Protein AF-A0A3B4Y2B5-F1 (afdb_monomer)

Secondary structure (DS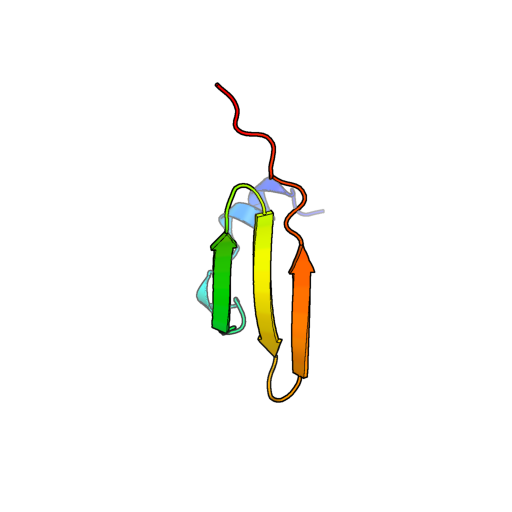SP, 8-state):
---HHHHHHH--GGGSPP-EEEEEEETTEEEEEEEETTEEEEEE-TT-----

Sequence (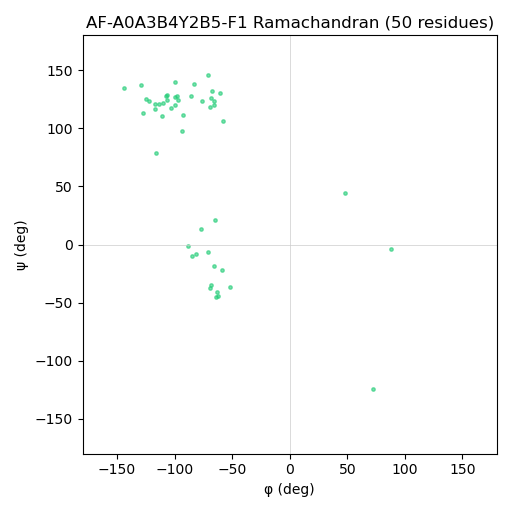52 aa):
MQSLTEEIQSFSRTRLRKQCTRVTSLSGRRIIETWKGSTITVVEDPGGKRET

Nearest PDB structures (foldseek):
  3fa9-assembly2_B  TM=5.483E-01  e=8.255E-01  Homo sapiens
  2frs-assembly1_A  TM=7.018E-01  e=2.183E+00  Homo sapiens
  6mor-assembly1_A  TM=5.472E-01  e=2.037E+00  Homo sapiens
  6nnx-assembly1_A  TM=5.692E-01  e=2.037E+00  Homo sapiens
  7lsq-assembly4_D  TM=5.821E-01  e=4.688E+00  Homo sapiens

Organism: NCBI:txid1841481

Foldseek 3Di:
DDDPVNCVVPDDPVPDDDKDWDWDDDPLWIWIWIDDDPDTDIDTDPPSDDPD

Mean predicted aligned error: 9.56 Å

Solvent-accessible surface area (backbone atoms only — not comparable to full-atom values): 3479 Å² total; per-residue (Å²): 135,84,53,73,69,57,53,62,74,68,57,59,75,86,74,56,76,91,68,56,71,51,76,48,78,55,97,71,44,35,39,41,40,36,41,64,82,94,46,75,48,78,43,76,51,86,73,59,65,80,85,126

Structure (mmCIF, N/CA/C/O backbone):
data_AF-A0A3B4Y2B5-F1
#
_entry.id   AF-A0A3B4Y2B5-F1
#
loop_
_atom_site.group_PDB
_atom_site.id
_atom_site.type_symbol
_atom_site.label_atom_id
_atom_site.label_alt_id
_atom_site.label_comp_id
_atom_site.label_asym_id
_atom_site.label_entity_id
_atom_site.label_seq_id
_atom_site.pdbx_PDB_ins_code
_atom_site.Cartn_x
_atom_site.Cartn_y
_atom_site.Cartn_z
_atom_site.occupancy
_atom_site.B_iso_or_equiv
_atom_site.auth_seq_id
_atom_site.auth_comp_id
_atom_site.auth_asym_id
_atom_site.auth_atom_id
_atom_site.pdbx_PDB_model_num
ATOM 1 N N . MET A 1 1 ? -9.791 21.925 17.341 1.00 61.28 1 MET A N 1
ATOM 2 C CA . MET A 1 1 ? -8.842 21.639 16.246 1.00 61.28 1 MET A CA 1
ATOM 3 C C . MET A 1 1 ? -8.122 20.370 16.662 1.00 61.28 1 MET A C 1
ATOM 5 O O . MET A 1 1 ? -7.599 20.369 17.765 1.00 61.28 1 MET A O 1
ATOM 9 N N . GLN A 1 2 ? -8.235 19.282 15.903 1.00 71.56 2 GLN A N 1
ATOM 10 C CA . GLN A 1 2 ? -7.608 18.001 16.264 1.00 71.56 2 GLN A CA 1
ATOM 11 C C . GLN A 1 2 ? -6.152 18.049 15.790 1.00 71.56 2 GLN A C 1
ATOM 13 O O . GLN A 1 2 ? -5.894 18.591 14.712 1.00 71.56 2 GLN A O 1
ATOM 18 N N . SER A 1 3 ? -5.206 17.559 16.587 1.00 91.81 3 SER A N 1
ATOM 19 C CA . SER A 1 3 ? -3.801 17.502 16.169 1.00 91.81 3 SER A CA 1
ATOM 20 C C . SER A 1 3 ? -3.612 16.428 15.094 1.00 91.81 3 SER A C 1
ATOM 22 O O . SER A 1 3 ? -4.229 15.367 15.167 1.00 91.81 3 SER A O 1
ATOM 24 N N . LEU A 1 4 ? -2.700 16.647 14.139 1.00 91.81 4 LEU A N 1
ATOM 25 C CA . LEU A 1 4 ? -2.293 15.616 13.172 1.00 91.81 4 LEU A CA 1
ATOM 26 C C . LEU A 1 4 ? -1.890 14.309 13.877 1.00 91.81 4 LEU A C 1
ATOM 28 O O . LEU A 1 4 ? -2.192 13.214 13.407 1.00 91.81 4 LEU A O 1
ATOM 32 N N . THR A 1 5 ? -1.243 14.418 15.038 1.00 93.62 5 THR A N 1
ATOM 33 C CA . THR A 1 5 ? -0.843 13.260 15.844 1.00 93.62 5 THR A CA 1
ATOM 34 C C . THR A 1 5 ? -2.050 12.460 16.336 1.00 93.62 5 THR A C 1
ATOM 36 O O . THR A 1 5 ? -2.023 11.231 16.300 1.00 93.62 5 THR A O 1
ATOM 39 N N . GLU A 1 6 ? -3.119 13.135 16.761 1.00 93.19 6 GLU A N 1
ATOM 40 C CA . GLU A 1 6 ? -4.354 12.490 17.227 1.00 93.19 6 GLU A CA 1
ATOM 41 C C . GLU A 1 6 ? -5.093 11.808 16.070 1.00 93.19 6 GLU A C 1
ATOM 43 O O . GLU A 1 6 ? -5.616 10.703 16.225 1.00 93.19 6 GLU A O 1
ATOM 48 N 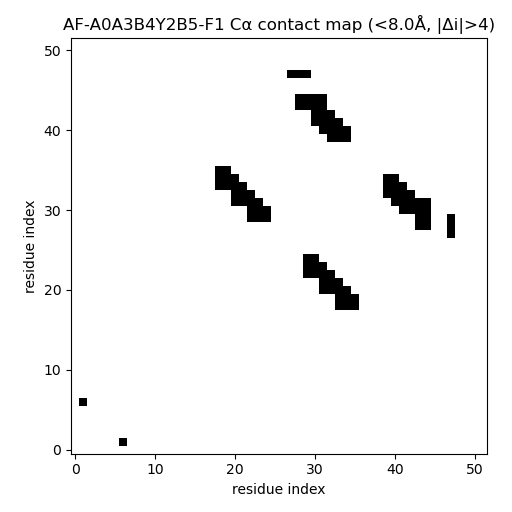N . GLU A 1 7 ? -5.087 12.419 14.884 1.00 92.38 7 GLU A N 1
ATOM 49 C CA . GLU A 1 7 ? -5.664 11.829 13.674 1.00 92.38 7 GLU A CA 1
ATOM 50 C C . GLU A 1 7 ? -4.924 10.548 13.262 1.00 92.38 7 GLU A C 1
ATOM 52 O O . GLU A 1 7 ? -5.553 9.520 13.009 1.00 92.38 7 GLU A O 1
ATOM 57 N N . ILE A 1 8 ? -3.586 10.565 13.272 1.00 93.62 8 ILE A N 1
ATOM 58 C CA . ILE A 1 8 ? -2.772 9.385 12.941 1.00 93.62 8 ILE A CA 1
ATOM 59 C C . ILE A 1 8 ? -3.021 8.251 13.942 1.00 93.62 8 ILE A C 1
ATOM 61 O O . ILE A 1 8 ? -3.187 7.100 13.536 1.00 93.62 8 ILE A O 1
ATOM 65 N N . GLN A 1 9 ? -3.060 8.559 15.242 1.00 93.69 9 GLN A N 1
ATOM 66 C CA . GLN A 1 9 ? -3.270 7.553 16.290 1.00 93.69 9 GLN A CA 1
ATOM 67 C C . GLN A 1 9 ? -4.685 6.962 16.269 1.00 93.69 9 GLN A C 1
ATOM 69 O O . GLN A 1 9 ? -4.858 5.775 16.544 1.00 93.69 9 GLN A O 1
ATOM 74 N N . SER A 1 10 ? -5.694 7.766 15.927 1.00 94.00 10 SER A N 1
ATOM 75 C CA . SER A 1 10 ? -7.094 7.327 15.860 1.00 94.00 10 SER A CA 1
ATOM 76 C C . SER A 1 10 ? -7.478 6.677 14.523 1.00 94.00 10 SER A C 1
ATOM 78 O O . SER A 1 10 ? -8.556 6.080 14.408 1.00 94.00 10 SER A O 1
ATOM 80 N N . PHE A 1 11 ? -6.615 6.745 13.503 1.00 94.25 11 PHE A N 1
ATOM 81 C CA . PHE A 1 11 ? -6.902 6.187 12.187 1.00 94.25 11 PHE A CA 1
ATOM 82 C C . PHE A 1 11 ? -6.944 4.650 12.195 1.00 94.25 11 PHE A C 1
ATOM 84 O O . PHE A 1 11 ? -5.946 3.961 12.410 1.00 94.25 11 PHE A O 1
ATOM 91 N N . SER A 1 12 ? -8.107 4.084 11.856 1.00 94.12 12 SER A N 1
ATOM 92 C CA . SER A 1 12 ? -8.250 2.639 11.659 1.00 94.12 12 SER A CA 1
ATOM 93 C C . SER A 1 12 ? -7.885 2.216 10.239 1.00 94.12 12 SER A C 1
ATOM 95 O O . SER A 1 12 ? -8.498 2.655 9.262 1.00 94.12 12 SER A O 1
ATOM 97 N N . ARG A 1 13 ? -6.997 1.223 10.126 1.00 92.56 13 ARG A N 1
ATOM 98 C CA . ARG A 1 13 ? -6.646 0.572 8.851 1.00 92.56 13 ARG A CA 1
ATOM 99 C C . ARG A 1 13 ? -7.842 -0.072 8.147 1.00 92.56 13 ARG A C 1
ATOM 101 O O . ARG A 1 13 ? -7.798 -0.240 6.935 1.00 92.56 13 ARG A O 1
ATOM 108 N N . THR A 1 14 ? -8.923 -0.397 8.860 1.00 93.44 14 THR A N 1
ATOM 109 C CA . THR A 1 14 ? -10.148 -0.943 8.242 1.00 93.44 14 THR A CA 1
ATOM 110 C C . THR A 1 14 ? -10.857 0.056 7.329 1.00 93.44 14 THR A C 1
ATOM 112 O O . THR A 1 14 ? -11.643 -0.352 6.478 1.00 93.44 14 THR A O 1
ATOM 115 N N . ARG A 1 15 ? -10.562 1.356 7.469 1.00 91.12 15 ARG A N 1
ATOM 116 C CA . ARG A 1 15 ? -11.060 2.415 6.580 1.00 91.12 15 ARG A CA 1
ATOM 117 C C . ARG A 1 15 ? -10.249 2.535 5.287 1.00 91.12 15 ARG A C 1
ATOM 119 O O . ARG A 1 15 ? -10.662 3.264 4.387 1.00 91.12 15 ARG A O 1
ATOM 126 N N . LEU A 1 16 ? -9.118 1.833 5.167 1.00 91.00 16 LEU A N 1
ATOM 127 C CA . LEU A 1 16 ? -8.368 1.781 3.916 1.00 91.00 16 LEU A CA 1
ATOM 128 C C . LEU A 1 16 ? -9.168 1.003 2.874 1.00 91.00 16 LEU A C 1
ATOM 130 O O . LEU A 1 16 ? -9.565 -0.147 3.075 1.00 91.00 16 LEU A O 1
ATOM 134 N N . ARG A 1 17 ? -9.384 1.632 1.721 1.00 87.81 17 ARG A N 1
ATOM 135 C CA . ARG A 1 17 ? -10.022 0.977 0.585 1.00 87.81 17 ARG A CA 1
ATOM 136 C C . ARG A 1 17 ? -9.092 -0.106 0.042 1.00 87.81 17 ARG A C 1
ATOM 138 O O . ARG A 1 17 ? -7.922 0.154 -0.223 1.00 87.81 17 ARG A O 1
ATOM 145 N N . LYS A 1 18 ? -9.632 -1.307 -0.179 1.00 86.56 18 LYS A N 1
ATOM 146 C CA . LYS A 1 18 ? -8.887 -2.390 -0.829 1.00 86.56 18 LYS A CA 1
ATOM 147 C C . LYS A 1 18 ? -8.472 -1.962 -2.234 1.00 86.56 18 LYS A C 1
ATOM 149 O O . LYS A 1 18 ? -9.296 -1.495 -3.023 1.00 86.56 18 LYS A O 1
ATOM 154 N N . GLN A 1 19 ? -7.197 -2.151 -2.526 1.00 85.38 19 GLN A N 1
ATOM 155 C CA . GLN A 1 19 ? -6.580 -1.830 -3.798 1.00 85.38 19 GLN A CA 1
ATOM 156 C C . GLN A 1 19 ? -5.537 -2.902 -4.091 1.00 85.38 19 GLN A C 1
ATOM 158 O O . GLN A 1 19 ? -4.799 -3.307 -3.193 1.00 85.38 19 GLN A O 1
ATOM 163 N N . CYS A 1 20 ? -5.520 -3.400 -5.325 1.00 84.88 20 CYS A N 1
ATOM 164 C CA . CYS A 1 20 ? -4.480 -4.312 -5.776 1.00 84.88 20 CYS A CA 1
ATOM 165 C C . CYS A 1 20 ? -3.426 -3.492 -6.516 1.00 84.88 20 CYS A C 1
ATOM 167 O O . CYS A 1 20 ? -3.750 -2.779 -7.469 1.00 84.88 20 CYS A O 1
ATOM 169 N N . THR A 1 21 ? -2.181 -3.593 -6.066 1.00 87.25 21 THR A N 1
ATOM 170 C CA . THR A 1 21 ? -1.045 -2.903 -6.668 1.00 87.25 21 THR A CA 1
ATOM 171 C C . THR A 1 21 ? -0.015 -3.943 -7.071 1.00 87.25 21 THR A C 1
ATOM 173 O O . THR A 1 21 ? 0.437 -4.720 -6.229 1.00 87.25 21 THR A O 1
ATOM 176 N N . ARG A 1 22 ? 0.367 -3.957 -8.349 1.00 86.81 22 ARG A N 1
ATOM 177 C CA . ARG A 1 22 ? 1.482 -4.761 -8.845 1.00 86.81 22 ARG A CA 1
ATOM 178 C C . ARG A 1 22 ? 2.701 -3.867 -8.984 1.00 86.81 22 ARG A C 1
ATOM 180 O O . ARG A 1 22 ? 2.653 -2.818 -9.619 1.00 86.81 22 ARG A O 1
ATOM 187 N N . VAL A 1 23 ? 3.791 -4.299 -8.365 1.00 84.31 23 VAL A N 1
ATOM 188 C CA . VAL A 1 23 ? 5.079 -3.618 -8.435 1.00 84.31 23 VAL A CA 1
ATOM 189 C C . VAL A 1 23 ? 6.018 -4.482 -9.255 1.00 84.31 23 VAL A C 1
ATOM 191 O O . VAL A 1 23 ? 6.280 -5.628 -8.892 1.00 84.31 23 VAL A O 1
ATOM 194 N N . THR A 1 24 ? 6.534 -3.920 -10.340 1.00 84.38 24 THR A N 1
ATOM 195 C CA . THR A 1 24 ? 7.510 -4.587 -11.200 1.00 84.38 24 THR A CA 1
ATOM 196 C C . THR A 1 24 ? 8.806 -3.791 -11.176 1.00 84.38 24 THR A C 1
ATOM 198 O O . THR A 1 24 ? 8.828 -2.639 -11.601 1.00 84.38 24 THR A O 1
ATOM 201 N N . SER A 1 25 ? 9.884 -4.394 -10.679 1.00 83.56 25 SER A N 1
ATOM 202 C CA . SER A 1 25 ? 11.217 -3.783 -10.660 1.00 83.56 25 SER A CA 1
ATOM 203 C C . SER A 1 25 ? 12.073 -4.389 -11.769 1.00 83.56 25 SER A C 1
ATOM 205 O O . SER A 1 25 ? 12.358 -5.584 -11.743 1.00 83.56 25 SER A O 1
ATOM 207 N N . LEU A 1 26 ? 12.497 -3.573 -12.732 1.00 80.06 26 LEU A N 1
ATOM 208 C CA . LEU A 1 26 ? 13.367 -3.965 -13.841 1.00 80.06 26 LEU A CA 1
ATOM 209 C C . LEU A 1 26 ? 14.555 -3.007 -13.899 1.00 80.06 26 LEU A C 1
ATOM 211 O O . LEU A 1 26 ? 14.393 -1.826 -14.191 1.00 80.06 26 LEU A O 1
ATOM 215 N N . SER A 1 27 ? 15.754 -3.516 -13.612 1.00 74.19 27 SER A N 1
ATOM 216 C CA . SER A 1 27 ? 17.030 -2.819 -13.847 1.00 74.19 27 SER A CA 1
ATOM 217 C C . SER A 1 27 ? 17.084 -1.360 -13.355 1.00 74.19 27 SER A C 1
ATOM 219 O O . SER A 1 27 ? 17.557 -0.477 -14.061 1.00 74.19 27 SER A O 1
ATOM 221 N N . GLY A 1 28 ? 16.590 -1.093 -12.141 1.00 67.06 28 GLY A N 1
ATOM 222 C CA . GLY A 1 28 ? 16.603 0.249 -11.533 1.00 67.06 28 GLY A CA 1
ATOM 223 C C . GLY A 1 28 ? 15.390 1.121 -11.867 1.00 67.06 28 GLY A C 1
ATOM 224 O O . GLY A 1 28 ? 15.248 2.200 -11.301 1.00 67.06 28 GLY A O 1
ATOM 225 N N . ARG A 1 29 ? 14.484 0.636 -12.719 1.00 70.31 29 ARG A N 1
ATOM 226 C CA . ARG A 1 29 ? 13.151 1.207 -12.908 1.00 70.3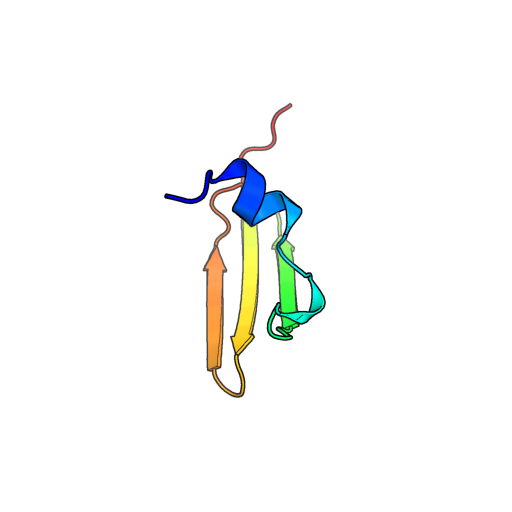1 29 ARG A CA 1
ATOM 227 C C . ARG A 1 29 ? 12.145 0.385 -12.130 1.00 70.31 29 ARG A C 1
ATOM 229 O O . ARG A 1 29 ? 12.222 -0.845 -12.098 1.00 70.31 29 ARG A O 1
ATOM 236 N N . ARG A 1 30 ? 11.190 1.057 -11.506 1.00 75.94 30 ARG A N 1
ATOM 237 C CA . ARG A 1 30 ? 10.094 0.402 -10.805 1.00 75.94 30 ARG A CA 1
ATOM 238 C C . ARG A 1 30 ? 8.788 0.932 -11.368 1.00 75.94 30 ARG A C 1
ATOM 240 O O . ARG A 1 30 ? 8.584 2.133 -11.437 1.00 75.94 30 ARG A O 1
ATOM 247 N N . ILE A 1 31 ? 7.940 0.022 -11.821 1.00 80.88 31 ILE A N 1
ATOM 248 C CA . ILE A 1 31 ? 6.638 0.313 -12.412 1.00 80.88 31 ILE A CA 1
ATOM 249 C C . ILE A 1 31 ? 5.581 -0.077 -11.386 1.00 80.88 31 ILE A C 1
ATOM 251 O O . ILE A 1 31 ? 5.608 -1.194 -10.858 1.00 80.88 31 ILE A O 1
ATOM 255 N N . ILE A 1 32 ? 4.669 0.846 -11.096 1.00 82.44 32 ILE A N 1
ATOM 256 C CA . ILE A 1 32 ? 3.554 0.638 -10.175 1.00 82.44 32 ILE A CA 1
ATOM 257 C C . ILE A 1 32 ? 2.267 0.612 -10.992 1.00 82.44 32 ILE A C 1
ATOM 259 O O . ILE A 1 32 ? 1.834 1.642 -11.507 1.00 82.44 32 ILE A O 1
ATOM 263 N N . GLU A 1 33 ? 1.652 -0.563 -11.089 1.00 80.31 33 GLU A N 1
ATOM 264 C CA . GLU A 1 33 ? 0.344 -0.756 -11.709 1.00 80.31 33 GLU A CA 1
ATOM 265 C C . GLU A 1 33 ? -0.712 -0.838 -10.611 1.00 80.31 33 GLU A C 1
ATOM 267 O O . GLU A 1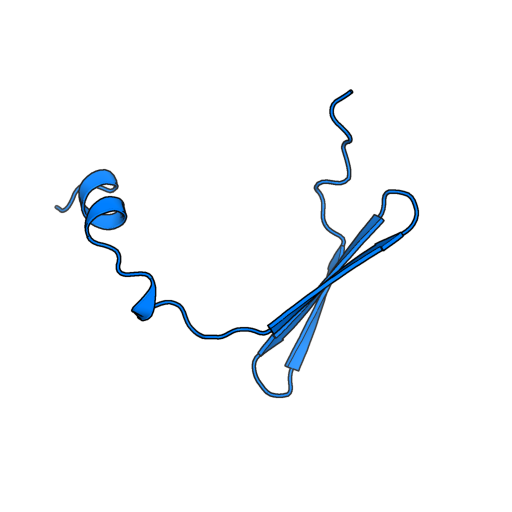 33 ? -0.660 -1.705 -9.736 1.00 80.31 33 GLU A O 1
ATOM 272 N N . THR A 1 34 ? -1.677 0.071 -10.643 1.00 81.56 34 THR A N 1
ATOM 273 C CA . THR A 1 34 ? -2.689 0.185 -9.596 1.00 81.56 34 THR A CA 1
ATOM 274 C C . THR A 1 34 ? -4.079 -0.083 -10.155 1.00 81.56 34 THR A C 1
ATOM 276 O O . THR A 1 34 ? -4.543 0.650 -11.028 1.00 81.56 34 THR A O 1
ATOM 279 N N . TRP A 1 35 ? -4.765 -1.093 -9.618 1.00 74.00 35 TRP A N 1
ATOM 280 C CA . TRP A 1 35 ? -6.113 -1.475 -10.038 1.00 74.00 35 TRP A CA 1
ATOM 281 C C . TRP A 1 35 ? -7.167 -0.779 -9.174 1.00 74.00 35 TRP A C 1
ATOM 283 O O . TRP A 1 35 ? -7.320 -1.079 -7.984 1.00 74.00 35 TRP A O 1
ATOM 293 N N . LYS A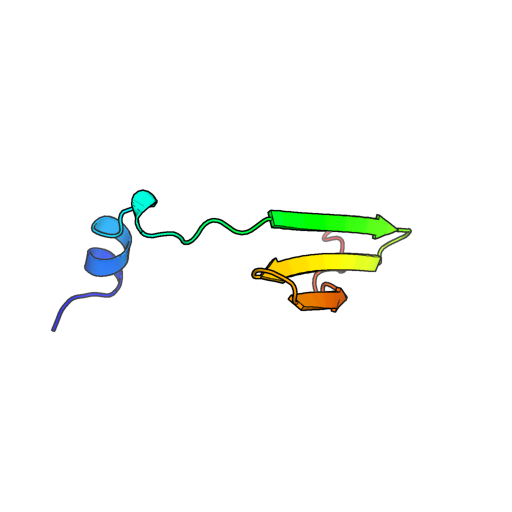 1 36 ? -7.926 0.148 -9.770 1.00 74.94 36 LYS A N 1
ATOM 294 C CA 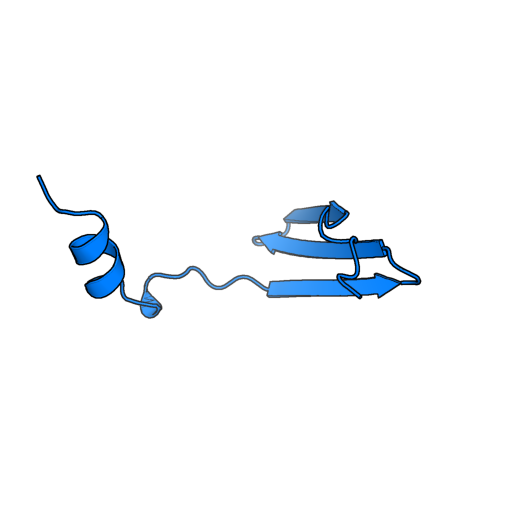. LYS A 1 36 ? -9.089 0.798 -9.142 1.00 74.94 36 LYS A CA 1
ATOM 295 C C . LYS A 1 36 ? -10.351 0.425 -9.923 1.00 74.94 36 LYS A C 1
ATOM 297 O O . LYS A 1 36 ? -10.847 1.203 -10.731 1.00 74.94 36 LYS A O 1
ATOM 302 N N . GLY A 1 37 ? -10.873 -0.777 -9.682 1.00 72.31 37 GLY A N 1
ATOM 303 C CA . GLY A 1 37 ? -11.932 -1.346 -10.525 1.00 72.31 37 GLY A CA 1
ATOM 304 C C . GLY A 1 37 ? -11.355 -1.761 -11.881 1.00 72.31 37 GLY A C 1
ATOM 305 O O . GLY A 1 37 ? -10.377 -2.500 -11.905 1.00 72.31 37 GLY A O 1
ATOM 306 N N . SER A 1 38 ? -11.918 -1.253 -12.981 1.00 63.06 38 SER A N 1
ATOM 307 C CA . SER A 1 38 ? -11.458 -1.541 -14.355 1.00 63.06 38 SER A CA 1
ATOM 308 C C . SER A 1 38 ? -10.367 -0.592 -14.868 1.00 63.06 38 SER A C 1
ATOM 310 O O . SER A 1 38 ? -9.914 -0.734 -15.999 1.00 63.06 38 SER A O 1
ATOM 312 N N . THR A 1 39 ? -9.958 0.401 -14.072 1.00 65.69 39 THR A N 1
ATOM 313 C CA . THR A 1 39 ? -8.942 1.386 -14.467 1.00 65.69 39 THR A CA 1
ATOM 314 C C . THR A 1 39 ? -7.578 1.000 -13.906 1.00 65.69 39 THR A C 1
ATOM 316 O O . THR A 1 39 ? -7.442 0.794 -12.695 1.00 65.69 39 THR A O 1
ATOM 319 N N . ILE A 1 40 ? -6.578 0.945 -14.790 1.00 72.62 40 ILE A N 1
ATOM 320 C CA . ILE A 1 40 ? -5.172 0.695 -14.464 1.00 72.62 40 ILE A CA 1
ATOM 321 C C . ILE A 1 40 ? -4.415 2.014 -14.601 1.00 72.62 40 ILE A C 1
ATOM 323 O O . ILE A 1 40 ? -4.446 2.644 -15.658 1.00 72.62 40 ILE A O 1
ATOM 327 N N . THR A 1 41 ? -3.732 2.434 -13.540 1.00 76.81 41 THR A N 1
ATOM 328 C CA . THR A 1 41 ? -2.764 3.537 -13.602 1.00 76.81 41 THR A CA 1
ATOM 329 C C . THR A 1 41 ? -1.363 2.962 -13.498 1.00 76.81 41 THR A C 1
ATOM 331 O O . THR A 1 41 ? -1.093 2.192 -12.576 1.00 76.81 41 THR A O 1
ATOM 334 N N . VAL A 1 42 ? -0.501 3.333 -14.443 1.00 75.38 42 VAL A N 1
ATOM 335 C CA . VAL A 1 42 ? 0.895 2.899 -14.523 1.00 75.38 42 VAL A CA 1
ATOM 336 C C . VAL A 1 42 ? 1.783 4.111 -14.277 1.00 75.38 42 VAL A C 1
ATOM 338 O O . VAL A 1 42 ? 1.671 5.105 -14.992 1.00 75.38 42 VAL A O 1
ATOM 341 N N . VAL A 1 43 ? 2.633 4.044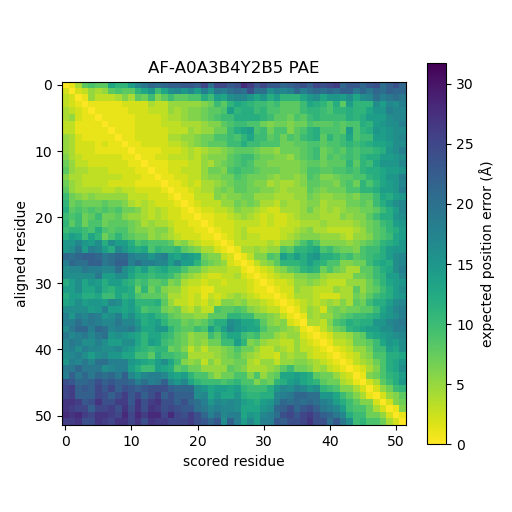 -13.255 1.00 78.50 43 VAL A N 1
ATOM 342 C CA . VAL A 1 43 ? 3.557 5.128 -12.885 1.00 78.50 43 VAL A CA 1
ATOM 343 C C . VAL A 1 43 ? 4.969 4.566 -12.750 1.00 78.50 43 VAL A C 1
ATOM 345 O O . VAL A 1 43 ? 5.152 3.492 -12.173 1.00 78.50 43 VAL A O 1
ATOM 348 N N . GLU A 1 44 ? 5.962 5.289 -13.266 1.00 75.50 44 GLU A N 1
ATOM 349 C CA . GLU A 1 44 ? 7.368 5.043 -12.939 1.00 75.50 44 GLU A CA 1
ATOM 350 C C . GLU A 1 44 ? 7.666 5.598 -11.541 1.00 75.50 44 GLU A C 1
ATOM 352 O O . GLU A 1 44 ? 7.433 6.771 -11.257 1.00 75.50 44 GLU A O 1
ATOM 357 N N . ASP A 1 45 ? 8.157 4.743 -10.649 1.00 69.12 45 ASP A N 1
ATOM 358 C CA . ASP A 1 45 ? 8.537 5.106 -9.291 1.00 69.12 45 ASP A CA 1
ATOM 359 C C . ASP A 1 45 ? 9.736 6.070 -9.324 1.00 69.12 45 ASP A C 1
ATOM 361 O O . ASP A 1 45 ? 10.816 5.694 -9.797 1.00 69.12 45 ASP A O 1
ATOM 365 N N . PRO A 1 46 ? 9.601 7.294 -8.787 1.00 64.50 46 PRO A N 1
ATOM 366 C CA . PRO A 1 46 ? 10.702 8.254 -8.732 1.00 64.50 46 PRO A CA 1
ATOM 367 C C . PRO A 1 46 ? 11.786 7.854 -7.712 1.00 64.50 46 PRO A C 1
ATOM 369 O O . PRO A 1 46 ? 12.841 8.485 -7.653 1.00 64.50 46 PRO A O 1
ATOM 372 N N . GLY A 1 47 ? 11.553 6.801 -6.918 1.00 60.28 47 GLY A N 1
ATOM 373 C CA . GLY A 1 47 ? 12.437 6.277 -5.874 1.00 60.28 47 GLY A CA 1
ATOM 374 C C . GLY A 1 47 ? 13.623 5.443 -6.367 1.00 60.28 47 GLY A C 1
ATOM 375 O O . GLY A 1 47 ? 14.296 4.812 -5.556 1.00 60.28 47 GLY A O 1
ATOM 376 N N . GLY A 1 48 ? 13.941 5.457 -7.666 1.00 55.34 48 GLY A N 1
ATOM 377 C CA . GLY A 1 48 ? 15.108 4.787 -8.259 1.00 55.34 48 GLY A CA 1
ATOM 378 C C . GLY A 1 48 ? 16.483 5.320 -7.819 1.00 55.34 48 GLY A C 1
ATOM 379 O O . GLY A 1 48 ? 17.467 5.113 -8.527 1.00 55.34 48 GLY A O 1
ATOM 380 N N . LYS A 1 49 ? 16.595 6.003 -6.674 1.00 52.09 49 LYS A N 1
ATOM 381 C CA . LYS A 1 49 ? 17.883 6.263 -6.029 1.00 52.09 49 LYS A CA 1
ATOM 382 C C . LYS A 1 49 ? 18.129 5.156 -5.015 1.00 52.09 49 LYS A C 1
ATOM 384 O O . LYS A 1 49 ? 17.60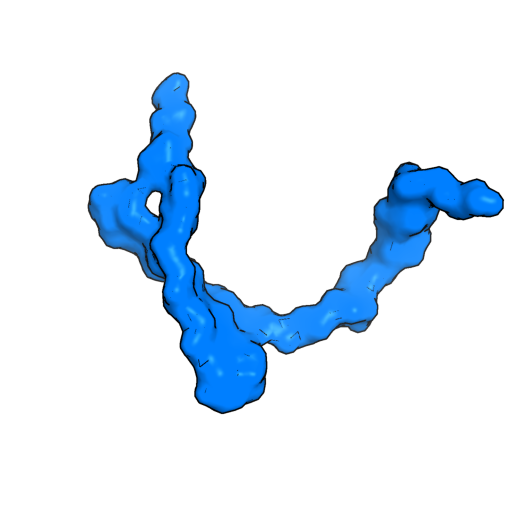9 5.187 -3.907 1.00 52.09 49 LYS A O 1
ATOM 389 N N . ARG A 1 50 ? 18.918 4.160 -5.422 1.00 54.56 50 ARG A N 1
ATOM 390 C CA . ARG A 1 50 ? 19.594 3.267 -4.478 1.00 54.56 50 ARG A CA 1
ATOM 391 C C . ARG A 1 50 ? 20.463 4.148 -3.577 1.00 54.56 50 ARG A C 1
ATOM 393 O O . ARG A 1 50 ? 21.464 4.680 -4.046 1.00 54.56 50 ARG A O 1
ATOM 400 N N . GLU A 1 51 ? 20.053 4.349 -2.332 1.00 50.16 51 GLU A N 1
ATOM 401 C CA . GLU A 1 51 ? 20.975 4.781 -1.284 1.00 50.16 51 GLU A CA 1
ATOM 402 C C . GLU A 1 51 ? 21.964 3.624 -1.082 1.00 50.16 51 GLU A C 1
ATOM 404 O O . GLU A 1 51 ? 21.549 2.466 -0.970 1.00 50.16 51 GLU A O 1
ATOM 409 N N . THR A 1 52 ? 23.252 3.929 -1.238 1.00 43.81 52 THR A N 1
ATOM 410 C CA . THR A 1 52 ? 24.371 2.975 -1.157 1.00 43.81 52 THR A CA 1
ATOM 411 C C . THR A 1 52 ? 24.989 3.074 0.222 1.00 43.81 52 THR A C 1
ATOM 413 O O . THR A 1 52 ? 25.043 4.219 0.725 1.00 43.81 52 THR A O 1
#

Radius of gyration: 16.01 Å; Cα contacts (8 Å, |Δi|>4): 48; chains: 1; bounding box: 36×26×32 Å

pLDDT: mean 78.38, std 13.13, range [43.81, 94.25]